Protein AF-A0A5C6MAD0-F1 (afdb_monomer_lite)

Structure (mmCIF, N/CA/C/O backbone):
data_AF-A0A5C6MAD0-F1
#
_entry.id   AF-A0A5C6MAD0-F1
#
loop_
_atom_site.group_PDB
_atom_site.id
_atom_site.type_symbol
_atom_site.label_atom_id
_atom_site.label_alt_id
_atom_site.label_comp_id
_atom_site.label_asym_id
_atom_site.label_entity_id
_atom_site.label_seq_id
_atom_site.pdbx_PDB_ins_code
_atom_site.Cartn_x
_atom_site.Cartn_y
_atom_site.Cartn_z
_atom_site.occupancy
_atom_site.B_iso_or_equiv
_atom_site.auth_seq_id
_atom_site.auth_comp_id
_atom_site.auth_asym_id
_atom_site.auth_atom_id
_atom_site.pdbx_PDB_model_num
ATOM 1 N N . MET A 1 1 ? 22.194 6.237 -10.386 1.00 61.59 1 MET A N 1
ATOM 2 C CA . MET A 1 1 ? 21.270 5.124 -10.064 1.00 61.59 1 MET A CA 1
ATOM 3 C C . MET A 1 1 ? 20.288 4.950 -11.207 1.00 61.59 1 MET A C 1
ATOM 5 O O . MET A 1 1 ? 19.946 5.951 -11.823 1.00 61.59 1 MET A O 1
ATOM 9 N N . SER A 1 2 ? 19.850 3.724 -11.509 1.00 85.75 2 SER A N 1
ATOM 10 C CA . SER A 1 2 ? 18.743 3.514 -12.455 1.00 85.75 2 SER A CA 1
ATOM 11 C C . SER A 1 2 ? 17.411 3.951 -11.831 1.00 85.75 2 SER A C 1
ATOM 13 O O . SER A 1 2 ? 17.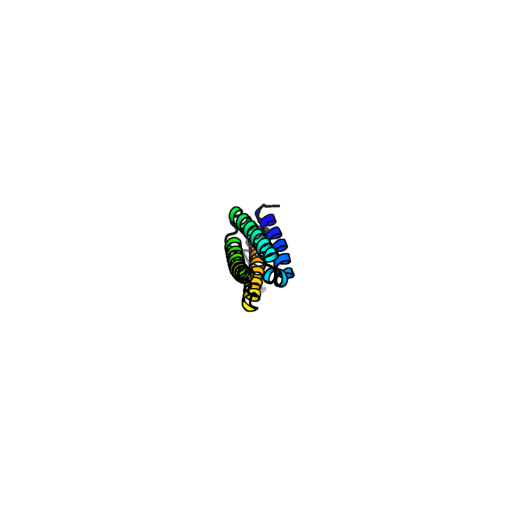259 3.897 -10.609 1.00 85.75 2 SER A O 1
ATOM 15 N N . ALA A 1 3 ? 16.450 4.376 -12.657 1.00 86.69 3 ALA A N 1
ATOM 16 C CA . ALA A 1 3 ? 15.120 4.796 -12.202 1.00 86.69 3 ALA A CA 1
ATOM 17 C C . ALA A 1 3 ? 14.395 3.683 -11.416 1.00 86.69 3 ALA A C 1
ATOM 19 O O . ALA A 1 3 ? 13.835 3.949 -10.353 1.00 86.69 3 ALA A O 1
ATOM 20 N N . ASP A 1 4 ? 14.525 2.428 -11.860 1.00 87.69 4 ASP A N 1
ATOM 21 C CA . ASP A 1 4 ? 14.047 1.238 -11.147 1.00 87.69 4 ASP A CA 1
ATOM 22 C C . ASP A 1 4 ? 14.582 1.148 -9.710 1.00 87.69 4 ASP A C 1
ATOM 24 O O . ASP A 1 4 ? 13.827 0.847 -8.787 1.00 87.69 4 ASP A O 1
ATOM 28 N N . LEU A 1 5 ? 15.883 1.395 -9.508 1.00 88.56 5 LEU A N 1
ATOM 29 C CA . LEU A 1 5 ? 16.510 1.285 -8.190 1.00 88.56 5 LEU A CA 1
ATOM 30 C C . LEU A 1 5 ? 15.973 2.358 -7.241 1.00 88.56 5 LEU A C 1
ATOM 32 O O . LEU A 1 5 ? 15.621 2.048 -6.108 1.00 88.56 5 LEU A O 1
ATOM 36 N N . VAL A 1 6 ? 15.832 3.592 -7.734 1.00 90.62 6 VAL A N 1
ATOM 37 C CA . VAL A 1 6 ? 15.239 4.697 -6.965 1.00 90.62 6 VAL A CA 1
ATOM 38 C C . VAL A 1 6 ? 13.790 4.376 -6.589 1.00 90.62 6 VAL A C 1
ATOM 40 O O . VAL A 1 6 ? 13.392 4.572 -5.444 1.00 90.62 6 VAL A O 1
ATOM 43 N N . ALA A 1 7 ? 12.999 3.833 -7.520 1.00 91.62 7 ALA A N 1
ATOM 44 C CA . ALA A 1 7 ? 11.617 3.442 -7.246 1.00 91.62 7 ALA A CA 1
ATOM 45 C C . ALA A 1 7 ? 11.524 2.353 -6.159 1.00 91.62 7 ALA A C 1
ATOM 47 O O . ALA A 1 7 ? 10.660 2.425 -5.282 1.00 91.62 7 ALA A O 1
ATOM 48 N N . LEU A 1 8 ? 12.425 1.367 -6.183 1.00 93.31 8 LEU A N 1
ATOM 49 C CA . LEU A 1 8 ? 12.477 0.287 -5.193 1.00 93.31 8 LEU A CA 1
ATOM 50 C C . LEU A 1 8 ? 12.928 0.780 -3.814 1.00 93.31 8 LEU A C 1
ATOM 52 O O . LEU A 1 8 ? 12.318 0.419 -2.810 1.00 93.31 8 LEU A O 1
ATOM 56 N N . GLU A 1 9 ? 13.951 1.629 -3.746 1.00 93.19 9 GLU A N 1
ATOM 57 C CA . GLU A 1 9 ? 14.415 2.211 -2.482 1.00 93.19 9 GLU A CA 1
ATOM 58 C C . GLU A 1 9 ? 13.352 3.114 -1.850 1.00 93.19 9 GLU A C 1
ATOM 60 O O . GLU A 1 9 ? 13.046 2.965 -0.665 1.00 93.19 9 GLU A O 1
ATOM 65 N N . ASN A 1 10 ? 12.706 3.969 -2.650 1.00 94.25 10 ASN A N 1
ATOM 66 C CA . ASN A 1 10 ? 11.591 4.798 -2.189 1.00 94.25 10 ASN A CA 1
ATOM 67 C C . ASN A 1 10 ? 10.427 3.944 -1.683 1.00 94.25 10 ASN A C 1
ATOM 69 O O . ASN A 1 10 ? 9.858 4.242 -0.634 1.00 94.25 10 ASN A O 1
ATOM 73 N N . THR A 1 11 ? 10.105 2.857 -2.392 1.00 95.88 11 THR A N 1
ATOM 74 C CA . THR A 1 11 ? 9.086 1.896 -1.952 1.00 95.88 11 THR A CA 1
ATOM 75 C C . THR A 1 11 ? 9.423 1.356 -0.570 1.00 95.88 11 THR A C 1
ATOM 77 O O . THR A 1 11 ? 8.570 1.388 0.314 1.00 95.88 11 THR A O 1
ATOM 80 N N . LYS A 1 12 ? 10.665 0.907 -0.352 1.00 96.56 12 LYS A N 1
ATOM 81 C CA . LYS A 1 12 ? 11.098 0.371 0.942 1.00 96.56 12 LYS A CA 1
ATOM 82 C C . LYS A 1 12 ? 11.026 1.411 2.053 1.00 96.56 12 LYS A C 1
ATOM 84 O O . LYS A 1 12 ? 10.487 1.118 3.115 1.00 96.56 12 LYS A O 1
ATOM 89 N N . ALA A 1 13 ? 11.523 2.621 1.805 1.00 96.31 13 ALA A N 1
ATOM 90 C CA . ALA A 1 13 ? 11.526 3.692 2.796 1.00 96.31 13 ALA A CA 1
ATOM 91 C C . ALA A 1 13 ? 10.103 4.117 3.194 1.00 96.31 13 ALA A C 1
ATOM 93 O O . ALA A 1 13 ? 9.795 4.266 4.374 1.00 96.31 13 ALA A O 1
ATOM 94 N N . ILE A 1 14 ? 9.214 4.301 2.217 1.00 96.75 14 ILE A N 1
ATOM 95 C CA . ILE A 1 14 ? 7.829 4.715 2.465 1.00 96.75 14 ILE A CA 1
ATOM 96 C C . ILE A 1 14 ? 7.032 3.581 3.118 1.00 96.75 14 ILE A C 1
ATOM 98 O O . ILE A 1 14 ? 6.395 3.808 4.143 1.00 96.75 14 ILE A O 1
ATOM 102 N N . CYS A 1 15 ? 7.106 2.358 2.588 1.00 96.25 15 CYS A N 1
ATOM 103 C CA . CYS A 1 15 ? 6.376 1.220 3.152 1.00 96.25 15 CYS A CA 1
ATOM 104 C C . CYS A 1 15 ? 6.891 0.831 4.543 1.00 96.25 15 CYS A C 1
ATOM 106 O O . CYS A 1 15 ? 6.092 0.426 5.379 1.00 96.25 15 CYS A O 1
ATOM 108 N N . GLY A 1 16 ? 8.186 1.011 4.827 1.00 95.88 16 GLY A N 1
ATOM 109 C CA . GLY A 1 16 ? 8.744 0.851 6.172 1.00 95.88 16 GLY A CA 1
ATOM 110 C C . GLY A 1 16 ? 8.114 1.819 7.175 1.00 95.88 16 GLY A C 1
ATOM 111 O O . GLY A 1 16 ? 7.601 1.385 8.200 1.00 95.88 16 GLY A O 1
ATOM 112 N N . ARG A 1 17 ? 8.029 3.113 6.832 1.00 96.25 17 ARG A N 1
ATOM 113 C CA . ARG A 1 17 ? 7.356 4.117 7.679 1.00 96.25 17 ARG A CA 1
ATOM 114 C C . ARG A 1 17 ? 5.863 3.840 7.852 1.00 96.25 17 ARG A C 1
ATOM 116 O O . ARG A 1 17 ? 5.331 4.013 8.945 1.00 96.25 17 ARG A O 1
ATOM 123 N N . ILE A 1 18 ? 5.179 3.409 6.789 1.00 95.50 18 ILE A N 1
ATOM 124 C CA . ILE A 1 18 ? 3.765 3.009 6.865 1.00 95.50 18 ILE A CA 1
ATOM 125 C C . ILE A 1 18 ? 3.604 1.820 7.814 1.00 95.50 18 ILE A C 1
ATOM 127 O O . ILE A 1 18 ? 2.673 1.810 8.612 1.00 95.50 18 ILE A O 1
ATOM 131 N N . LEU A 1 19 ? 4.507 0.841 7.751 1.00 94.75 19 LEU A N 1
ATOM 132 C CA . LEU A 1 19 ? 4.474 -0.329 8.619 1.00 94.75 19 LEU A CA 1
ATOM 133 C C . LEU A 1 19 ? 4.726 0.039 10.085 1.00 94.75 19 LEU A C 1
ATOM 135 O O . LEU A 1 19 ? 4.020 -0.448 10.957 1.00 94.75 19 LEU A O 1
ATOM 139 N N . GLU A 1 20 ? 5.673 0.928 10.372 1.00 93.75 20 GLU A N 1
ATOM 140 C CA . GLU A 1 20 ? 5.921 1.425 11.734 1.00 93.75 20 GLU A CA 1
ATOM 141 C C . GLU A 1 20 ? 4.722 2.214 12.285 1.00 93.75 20 GLU A C 1
ATOM 143 O O . GLU A 1 20 ? 4.365 2.072 13.450 1.00 93.75 20 GLU A O 1
ATOM 148 N N . GLY A 1 21 ? 4.064 3.012 11.439 1.00 91.12 21 GLY A N 1
ATOM 149 C CA . GLY A 1 21 ? 2.927 3.858 11.814 1.00 91.12 21 GLY A CA 1
ATOM 150 C C . GLY A 1 21 ? 1.541 3.239 11.607 1.00 91.12 21 GLY A C 1
ATOM 151 O O . GLY A 1 21 ? 0.547 3.957 11.735 1.00 91.12 21 GLY A O 1
ATOM 152 N N . HIS A 1 22 ? 1.442 1.955 11.249 1.00 90.06 22 HIS A N 1
ATOM 153 C CA . HIS A 1 22 ? 0.201 1.369 10.727 1.00 90.06 22 HIS A CA 1
ATOM 154 C C . HIS A 1 22 ? -0.982 1.482 11.699 1.00 90.06 22 HIS A C 1
ATOM 156 O O . HIS A 1 22 ? -2.088 1.785 11.262 1.00 90.06 22 HIS A O 1
ATOM 162 N N . GLU A 1 23 ? -0.770 1.330 13.008 1.00 88.31 23 GLU A N 1
ATOM 163 C CA . GLU A 1 23 ? -1.834 1.472 14.013 1.00 88.31 23 GLU A CA 1
ATOM 164 C C . GLU A 1 23 ? -2.437 2.886 14.012 1.00 88.31 23 GLU A C 1
ATOM 166 O O . GLU A 1 23 ? -3.656 3.056 14.011 1.00 88.31 23 GLU A O 1
ATOM 171 N N . VAL A 1 24 ? -1.586 3.916 13.928 1.00 89.31 24 VAL A N 1
ATOM 172 C CA . VAL A 1 24 ? -2.017 5.322 13.876 1.00 89.31 24 VAL A CA 1
ATOM 173 C C . VAL A 1 24 ? -2.723 5.624 12.557 1.00 89.31 24 VAL A C 1
ATOM 175 O O . VAL A 1 24 ? -3.753 6.302 12.549 1.00 89.31 24 VAL A O 1
ATOM 178 N N . ILE A 1 25 ? -2.197 5.097 11.449 1.00 88.56 25 ILE A N 1
ATOM 179 C CA . ILE A 1 25 ? -2.800 5.208 10.116 1.00 88.56 25 ILE A CA 1
ATOM 180 C C . ILE A 1 25 ? -4.212 4.620 10.129 1.00 88.56 25 ILE A C 1
ATOM 182 O O . ILE A 1 25 ? -5.136 5.235 9.607 1.00 88.56 25 ILE A O 1
ATOM 186 N N . CYS A 1 26 ? -4.406 3.478 10.787 1.00 84.62 26 CYS A N 1
ATOM 187 C CA . CYS A 1 26 ? -5.700 2.807 10.837 1.00 84.62 26 CYS A CA 1
ATOM 188 C C . CYS A 1 26 ? -6.681 3.404 11.856 1.00 84.62 26 CYS A C 1
ATOM 190 O O . CYS A 1 26 ? -7.850 3.022 11.864 1.00 84.62 26 CYS A O 1
ATOM 192 N N . ALA A 1 27 ? -6.229 4.342 12.689 1.00 87.44 27 ALA A N 1
ATOM 193 C CA . ALA A 1 27 ? -7.051 5.032 13.679 1.00 87.44 27 ALA A CA 1
ATOM 194 C C . ALA A 1 27 ? -7.447 6.457 13.257 1.00 87.44 27 ALA A C 1
ATOM 196 O O . ALA A 1 27 ? -8.414 7.006 13.786 1.00 87.44 27 ALA A O 1
ATOM 197 N N . LYS A 1 28 ? -6.7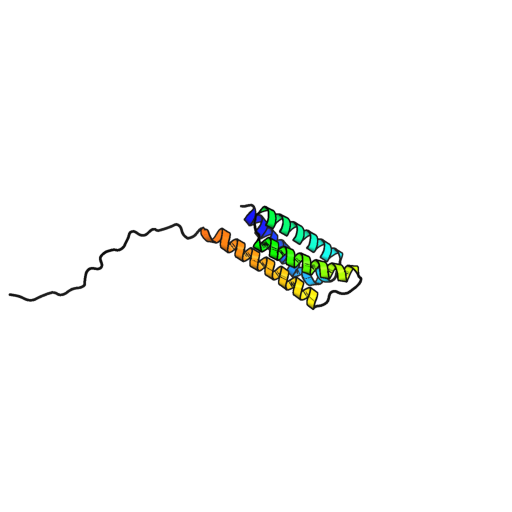08 7.084 12.331 1.00 90.31 28 LYS A N 1
ATOM 198 C CA . LYS A 1 28 ? -6.906 8.488 11.939 1.00 90.31 28 LYS A CA 1
ATOM 199 C C . LYS A 1 28 ? -7.131 8.616 10.438 1.00 90.31 28 LYS A C 1
ATOM 201 O O . LYS A 1 28 ? -6.250 8.295 9.645 1.00 90.31 28 LYS A O 1
ATOM 206 N N . SER A 1 29 ? -8.278 9.172 10.049 1.00 88.19 29 SER A N 1
ATOM 207 C CA . SER A 1 29 ? -8.665 9.352 8.641 1.00 88.19 29 SER A CA 1
ATOM 208 C C . SER A 1 29 ? -7.641 10.160 7.835 1.00 88.19 29 SER A C 1
ATOM 210 O O . SER A 1 29 ? -7.335 9.809 6.699 1.00 88.19 29 SER A O 1
ATOM 212 N N . GLU A 1 30 ? -7.055 11.202 8.428 1.00 90.31 30 GLU A N 1
ATOM 213 C CA . GLU A 1 30 ? -6.018 12.022 7.789 1.00 90.31 30 GLU A CA 1
ATOM 214 C C . GLU A 1 30 ? -4.735 11.229 7.509 1.00 90.31 30 GLU A C 1
ATOM 216 O O . GLU A 1 30 ? -4.159 11.339 6.423 1.00 90.31 30 GLU A O 1
ATOM 221 N N . ALA A 1 31 ? -4.311 10.395 8.464 1.00 91.94 31 ALA A N 1
ATOM 222 C CA . ALA A 1 31 ? -3.136 9.541 8.318 1.00 91.94 31 ALA A CA 1
ATOM 223 C C . ALA A 1 31 ? -3.385 8.430 7.284 1.00 91.94 31 ALA A C 1
ATOM 225 O O . ALA A 1 31 ? -2.523 8.176 6.442 1.00 91.94 31 ALA A O 1
ATOM 226 N N . ALA A 1 32 ? -4.584 7.839 7.280 1.00 91.62 32 ALA A N 1
ATOM 227 C CA . ALA A 1 32 ? -5.021 6.889 6.260 1.00 91.62 32 ALA A CA 1
ATOM 228 C C . ALA A 1 32 ? -5.011 7.511 4.854 1.00 91.62 32 ALA A C 1
ATOM 230 O O . ALA A 1 32 ? -4.456 6.940 3.917 1.00 91.62 32 ALA A O 1
ATOM 231 N N . ALA A 1 33 ? -5.543 8.727 4.708 1.00 91.00 33 ALA A N 1
ATOM 232 C CA . ALA A 1 33 ? -5.550 9.442 3.436 1.00 91.00 33 ALA A CA 1
ATOM 233 C C . ALA A 1 33 ? -4.133 9.798 2.951 1.00 91.00 33 ALA A C 1
ATOM 235 O O . ALA A 1 33 ? -3.861 9.745 1.751 1.00 91.00 33 ALA A O 1
ATOM 236 N N . ALA A 1 34 ? -3.225 10.156 3.864 1.00 93.88 34 ALA A N 1
ATOM 237 C CA . ALA A 1 34 ? -1.823 10.396 3.533 1.00 93.88 34 ALA A CA 1
ATOM 238 C C . ALA A 1 34 ? -1.131 9.116 3.044 1.00 93.88 34 ALA A C 1
ATOM 240 O O . ALA A 1 34 ? -0.558 9.118 1.955 1.00 93.88 34 ALA A O 1
ATOM 241 N N . ALA A 1 35 ? -1.274 8.011 3.779 1.00 95.50 35 ALA A N 1
ATOM 242 C CA . ALA A 1 35 ? -0.718 6.719 3.385 1.00 95.50 35 ALA A CA 1
ATOM 243 C C . ALA A 1 35 ? -1.279 6.231 2.036 1.00 95.50 35 ALA A C 1
ATOM 245 O O . ALA A 1 35 ? -0.541 5.679 1.223 1.00 95.50 35 ALA A O 1
ATOM 246 N N . PHE A 1 36 ? -2.558 6.491 1.748 1.00 95.06 36 PHE A N 1
ATOM 247 C CA . PHE A 1 36 ? -3.161 6.144 0.462 1.00 95.06 36 PHE A CA 1
ATOM 248 C C . PHE A 1 36 ? -2.502 6.893 -0.700 1.00 95.06 36 PHE A C 1
ATOM 250 O O . PHE A 1 36 ? -2.170 6.285 -1.716 1.00 95.06 36 PHE A O 1
ATOM 257 N N . ARG A 1 37 ? -2.256 8.203 -0.554 1.00 95.69 37 ARG A N 1
ATOM 258 C CA . ARG A 1 37 ? -1.554 8.998 -1.578 1.00 95.69 37 ARG A CA 1
ATOM 259 C C . ARG A 1 37 ? -0.118 8.527 -1.791 1.00 95.69 37 ARG A C 1
ATOM 261 O O . ARG A 1 37 ? 0.338 8.477 -2.935 1.00 95.69 37 ARG A O 1
ATOM 268 N N . ASP A 1 38 ? 0.568 8.157 -0.715 1.00 97.00 38 ASP A N 1
ATOM 269 C CA . ASP A 1 38 ? 1.922 7.608 -0.780 1.00 97.00 38 ASP A CA 1
ATOM 270 C C . ASP A 1 38 ? 1.942 6.292 -1.574 1.00 97.00 38 ASP A C 1
ATOM 272 O O . ASP A 1 38 ? 2.699 6.160 -2.539 1.00 97.00 38 ASP A O 1
ATOM 276 N N . LEU A 1 39 ? 1.052 5.347 -1.245 1.00 96.88 39 LEU A N 1
ATOM 277 C CA . LEU A 1 39 ? 0.913 4.079 -1.975 1.00 96.88 39 LEU A CA 1
ATOM 278 C C . LEU A 1 39 ? 0.539 4.299 -3.446 1.00 96.88 39 LEU A C 1
ATOM 280 O O . LEU A 1 39 ? 1.105 3.651 -4.330 1.00 96.88 39 LEU A O 1
ATOM 284 N N . HIS A 1 40 ? -0.352 5.252 -3.719 1.00 96.19 40 HIS A N 1
ATOM 285 C CA . HIS A 1 40 ? -0.755 5.604 -5.076 1.00 96.19 40 HIS A CA 1
ATOM 286 C C . HIS A 1 40 ? 0.406 6.136 -5.915 1.00 96.19 40 HIS A C 1
ATOM 288 O O . HIS A 1 40 ? 0.609 5.722 -7.061 1.00 96.19 40 HIS A O 1
ATOM 294 N N . THR A 1 41 ? 1.217 7.007 -5.318 1.00 97.06 41 THR A N 1
ATOM 295 C CA . THR A 1 41 ? 2.417 7.565 -5.947 1.00 97.06 41 THR A CA 1
ATOM 296 C C . THR A 1 41 ? 3.438 6.468 -6.242 1.00 97.06 41 THR A C 1
ATOM 298 O O . THR A 1 41 ? 3.956 6.383 -7.358 1.00 97.06 41 THR A O 1
ATOM 301 N N . LEU A 1 42 ? 3.683 5.574 -5.278 1.00 97.19 42 LEU A N 1
ATOM 302 C CA . LEU A 1 42 ? 4.562 4.421 -5.469 1.00 97.19 42 LEU A CA 1
ATOM 303 C C . LEU A 1 42 ? 4.070 3.503 -6.588 1.00 97.19 42 LEU A C 1
ATOM 305 O O . LEU A 1 42 ? 4.875 3.030 -7.389 1.00 97.19 42 LEU A O 1
ATOM 309 N N . LYS A 1 43 ? 2.758 3.266 -6.680 1.00 96.75 43 LYS A N 1
ATOM 310 C CA . LYS A 1 43 ? 2.170 2.415 -7.719 1.00 96.75 43 LYS A CA 1
ATOM 311 C C . LYS A 1 43 ? 2.382 3.018 -9.104 1.00 96.75 43 LYS A C 1
ATOM 313 O O . LYS A 1 43 ? 2.777 2.301 -10.022 1.00 96.75 43 LYS A O 1
ATOM 318 N N . GLY A 1 44 ? 2.181 4.330 -9.243 1.00 96.44 44 GLY A N 1
ATOM 319 C CA . GLY A 1 44 ? 2.485 5.063 -10.472 1.00 96.44 44 GLY A CA 1
ATOM 320 C C . GLY A 1 44 ? 3.957 4.932 -10.865 1.00 96.44 44 GLY A C 1
ATOM 321 O O . GLY A 1 44 ? 4.263 4.543 -11.992 1.00 96.44 44 GLY A O 1
ATOM 322 N N . ALA A 1 45 ? 4.872 5.149 -9.915 1.00 95.19 45 ALA A N 1
ATOM 323 C CA . ALA A 1 45 ? 6.305 4.970 -10.141 1.00 95.19 45 ALA A CA 1
ATOM 324 C C . ALA A 1 45 ? 6.653 3.527 -10.550 1.00 95.19 45 ALA A C 1
ATOM 326 O O . ALA A 1 45 ? 7.383 3.319 -11.519 1.00 95.19 45 ALA A O 1
ATOM 327 N N . ALA A 1 46 ? 6.102 2.520 -9.872 1.00 95.31 46 ALA A N 1
ATOM 328 C CA . ALA A 1 46 ? 6.299 1.114 -10.214 1.00 95.31 46 ALA A CA 1
ATOM 329 C C . ALA A 1 46 ? 5.767 0.782 -11.619 1.00 95.31 46 ALA A C 1
ATOM 331 O O . ALA A 1 46 ? 6.412 0.036 -12.356 1.00 95.31 46 ALA A O 1
ATOM 332 N N . SER A 1 47 ? 4.632 1.367 -12.013 1.00 96.25 47 SER A N 1
ATOM 333 C CA . SER A 1 47 ? 4.039 1.185 -13.341 1.00 96.25 47 SER A CA 1
ATOM 334 C C . SER A 1 47 ? 4.919 1.772 -14.441 1.00 96.25 47 SER A C 1
ATOM 336 O O . SER A 1 47 ? 5.187 1.094 -15.428 1.00 96.25 47 SER A O 1
ATOM 338 N N . ILE A 1 48 ? 5.421 2.998 -14.255 1.00 95.69 48 ILE A N 1
ATOM 339 C CA . ILE A 1 48 ? 6.322 3.666 -15.211 1.00 95.69 48 ILE A CA 1
ATOM 340 C C . ILE A 1 48 ? 7.609 2.851 -15.417 1.00 95.69 48 ILE A C 1
ATOM 342 O O . ILE A 1 48 ? 8.109 2.744 -16.534 1.00 95.69 48 ILE A O 1
ATOM 346 N N . ASN A 1 49 ? 8.118 2.223 -14.354 1.00 92.00 49 ASN A N 1
ATOM 347 C CA . ASN A 1 49 ? 9.339 1.413 -14.386 1.00 92.00 49 ASN A CA 1
ATOM 348 C C . ASN A 1 49 ? 9.086 -0.074 -14.728 1.00 92.00 49 ASN A C 1
ATOM 350 O O . ASN A 1 49 ? 9.969 -0.916 -14.558 1.00 92.00 49 ASN A O 1
ATOM 354 N N . ASN A 1 50 ? 7.888 -0.432 -15.209 1.00 93.19 50 ASN A N 1
ATOM 355 C CA . ASN A 1 50 ? 7.514 -1.803 -15.590 1.00 93.19 50 ASN A CA 1
ATOM 356 C C . ASN A 1 50 ? 7.720 -2.847 -14.470 1.00 93.19 50 ASN A C 1
ATOM 358 O O . ASN A 1 50 ? 8.044 -4.012 -14.715 1.00 93.19 50 ASN A O 1
ATOM 362 N N . LEU A 1 51 ? 7.520 -2.448 -13.213 1.00 93.81 51 LEU A N 1
ATOM 363 C CA . LEU A 1 51 ? 7.659 -3.305 -12.035 1.00 93.81 51 LEU A CA 1
ATOM 364 C C . LEU A 1 51 ? 6.320 -3.985 -11.706 1.00 93.81 51 LEU A C 1
ATOM 366 O O . LEU A 1 51 ? 5.770 -3.808 -10.623 1.00 93.81 51 LEU A O 1
ATOM 370 N N . GLY A 1 52 ? 5.775 -4.773 -12.638 1.00 94.94 52 GLY A N 1
ATOM 371 C CA . GLY A 1 52 ? 4.394 -5.283 -12.562 1.00 94.94 52 GLY A CA 1
ATOM 372 C C . GLY A 1 52 ? 4.041 -6.038 -11.269 1.00 94.94 52 GLY A C 1
ATOM 373 O O . GLY A 1 52 ? 2.965 -5.846 -10.707 1.00 94.94 52 GLY A O 1
ATOM 374 N N . ARG A 1 53 ? 4.968 -6.839 -10.725 1.00 95.31 53 ARG A N 1
ATOM 375 C CA . ARG A 1 53 ? 4.766 -7.519 -9.428 1.00 95.31 53 ARG A CA 1
ATOM 376 C C . ARG A 1 53 ? 4.587 -6.531 -8.277 1.00 95.31 53 ARG A C 1
ATOM 378 O O . ARG A 1 53 ? 3.762 -6.766 -7.398 1.00 95.31 53 ARG A O 1
ATOM 385 N N . LEU A 1 54 ? 5.341 -5.435 -8.304 1.00 96.44 54 LEU A N 1
ATOM 386 C CA . LEU A 1 54 ? 5.261 -4.383 -7.303 1.00 96.44 54 LEU A CA 1
ATOM 387 C C . LEU A 1 54 ? 3.972 -3.566 -7.458 1.00 96.44 54 LEU A C 1
ATOM 389 O O . LEU A 1 54 ? 3.314 -3.297 -6.459 1.00 96.44 54 LEU A O 1
ATOM 393 N N . VAL A 1 55 ? 3.561 -3.258 -8.694 1.00 97.56 55 VAL A N 1
ATOM 394 C CA . VAL A 1 55 ? 2.268 -2.607 -8.984 1.00 97.56 55 VAL A CA 1
ATOM 395 C C . VAL A 1 55 ? 1.112 -3.402 -8.378 1.00 97.56 55 VAL A C 1
ATOM 397 O O . VAL A 1 55 ? 0.284 -2.839 -7.667 1.00 97.56 55 VAL A O 1
ATOM 400 N N . ASN A 1 56 ? 1.087 -4.719 -8.598 1.00 97.50 56 ASN A N 1
ATOM 401 C CA . ASN A 1 56 ? 0.033 -5.583 -8.068 1.00 97.50 56 ASN A CA 1
ATOM 402 C C . ASN A 1 56 ? 0.034 -5.638 -6.535 1.00 97.50 56 ASN A C 1
ATOM 404 O O . ASN A 1 56 ? -1.033 -5.685 -5.931 1.00 97.50 56 ASN A O 1
ATOM 408 N N . ALA A 1 57 ? 1.211 -5.643 -5.901 1.00 97.44 57 ALA A N 1
ATOM 409 C CA . ALA A 1 57 ? 1.313 -5.616 -4.444 1.00 97.44 57 ALA A CA 1
ATOM 410 C C . ALA A 1 57 ? 0.785 -4.291 -3.869 1.00 97.44 57 ALA A C 1
ATOM 412 O O . ALA A 1 57 ? -0.087 -4.306 -3.006 1.00 97.44 57 ALA A O 1
ATOM 413 N N . LEU A 1 58 ? 1.226 -3.158 -4.423 1.00 97.81 58 LEU A N 1
ATOM 414 C CA . LEU A 1 58 ? 0.775 -1.827 -4.008 1.00 97.81 58 LEU A CA 1
ATOM 415 C C . LEU A 1 58 ? -0.731 -1.640 -4.211 1.00 97.81 58 LEU A C 1
ATOM 417 O O . LEU A 1 58 ? -1.396 -1.063 -3.357 1.00 97.81 58 LEU A O 1
ATOM 421 N N . HIS A 1 59 ? -1.287 -2.175 -5.299 1.00 97.56 59 HIS A N 1
ATOM 422 C CA . HIS A 1 59 ? -2.723 -2.116 -5.554 1.00 97.56 59 HIS A CA 1
ATOM 423 C C . HIS A 1 59 ? -3.551 -2.864 -4.496 1.00 97.56 59 HIS A C 1
ATOM 425 O O . HIS A 1 59 ? -4.594 -2.370 -4.069 1.00 97.56 59 HIS A O 1
ATOM 431 N N . ARG A 1 60 ? -3.087 -4.029 -4.022 1.00 97.31 60 ARG A N 1
ATOM 432 C CA . ARG A 1 60 ? -3.759 -4.736 -2.918 1.00 97.31 60 ARG A CA 1
ATOM 433 C C . ARG A 1 60 ? -3.659 -3.965 -1.606 1.00 97.31 60 ARG A C 1
ATOM 435 O O . ARG A 1 60 ? -4.653 -3.870 -0.890 1.00 97.31 60 ARG A O 1
ATOM 442 N N . SER A 1 61 ? -2.499 -3.370 -1.317 1.00 96.56 61 SER A N 1
ATOM 443 C CA . SER A 1 61 ? -2.324 -2.521 -0.132 1.00 96.56 61 SER A CA 1
ATOM 444 C C . SER A 1 61 ? -3.236 -1.289 -0.158 1.00 96.56 61 SER A C 1
ATOM 446 O O . SER A 1 61 ? -3.843 -0.974 0.862 1.00 96.56 61 SER A O 1
ATOM 448 N N . GLU A 1 62 ? -3.389 -0.626 -1.314 1.00 96.31 62 GLU A N 1
ATOM 449 C CA . GLU A 1 62 ? -4.371 0.456 -1.505 1.00 96.31 62 GLU A CA 1
ATOM 450 C C . GLU A 1 62 ? -5.795 -0.026 -1.198 1.00 96.31 62 GLU A C 1
ATOM 452 O O . GLU A 1 62 ? -6.531 0.667 -0.503 1.00 96.31 62 GLU A O 1
ATOM 457 N N . GLY A 1 63 ? -6.181 -1.210 -1.687 1.00 95.25 63 GLY A N 1
ATOM 458 C CA . GLY A 1 63 ? -7.509 -1.778 -1.444 1.00 95.25 63 GLY A CA 1
ATOM 459 C C . GLY A 1 63 ? -7.773 -2.073 0.035 1.00 95.25 63 GLY A C 1
ATOM 460 O O . GLY A 1 63 ? -8.839 -1.739 0.551 1.00 95.25 63 GLY A O 1
ATOM 461 N N . ALA A 1 64 ? -6.792 -2.642 0.741 1.00 95.00 64 ALA A N 1
ATOM 462 C CA . ALA A 1 64 ? -6.888 -2.869 2.183 1.00 95.00 64 ALA A CA 1
ATOM 463 C C . ALA A 1 64 ? -7.027 -1.546 2.959 1.00 95.00 64 ALA A C 1
ATOM 465 O O . ALA A 1 64 ? -7.855 -1.439 3.865 1.00 95.00 64 ALA A O 1
ATOM 466 N N . LEU A 1 65 ? -6.271 -0.516 2.567 1.00 95.00 65 LEU A N 1
ATOM 467 C CA . LEU A 1 65 ? -6.344 0.804 3.187 1.00 95.00 65 LEU A CA 1
ATOM 468 C C . LEU A 1 65 ? -7.654 1.541 2.870 1.00 95.00 65 LEU A C 1
ATOM 470 O O . LEU A 1 65 ? -8.202 2.209 3.740 1.00 95.00 65 LEU A O 1
ATOM 474 N N . ASP A 1 66 ? -8.195 1.396 1.661 1.00 93.38 66 ASP A N 1
ATOM 475 C CA . ASP A 1 66 ? -9.477 1.991 1.265 1.00 93.38 66 ASP A CA 1
ATOM 476 C C . ASP A 1 66 ? -10.638 1.467 2.128 1.00 93.38 66 ASP A C 1
ATOM 478 O O . ASP A 1 66 ? -11.499 2.237 2.561 1.00 93.38 66 ASP A O 1
ATOM 482 N N . LEU A 1 67 ? -10.628 0.174 2.472 1.00 91.75 67 LEU A N 1
ATOM 483 C CA . LEU A 1 67 ? -11.596 -0.391 3.415 1.00 91.75 67 LEU A CA 1
ATOM 484 C C . LEU A 1 67 ? -11.506 0.278 4.792 1.00 91.75 67 LEU A C 1
ATOM 486 O O . LEU A 1 67 ? -12.536 0.602 5.384 1.00 91.75 67 LEU A O 1
ATOM 490 N N . ILE A 1 68 ? -10.292 0.529 5.281 1.00 92.06 68 ILE A N 1
ATOM 491 C CA . ILE A 1 68 ? -10.047 1.211 6.557 1.00 92.06 68 ILE A CA 1
ATOM 492 C C . ILE A 1 68 ? -10.535 2.660 6.492 1.00 92.06 68 ILE A C 1
ATOM 494 O O . ILE A 1 68 ? -11.298 3.086 7.359 1.00 92.06 68 ILE A O 1
ATOM 498 N N . CYS A 1 69 ? -10.190 3.391 5.429 1.00 91.00 69 CYS A N 1
ATOM 499 C CA . CYS A 1 69 ? -10.675 4.748 5.183 1.00 91.00 69 CYS A CA 1
ATOM 500 C C . CYS A 1 69 ? -12.207 4.816 5.206 1.00 91.00 69 CYS A C 1
ATOM 502 O O . CYS A 1 69 ? -12.772 5.682 5.870 1.00 91.00 69 CYS A O 1
ATOM 504 N N . LYS A 1 70 ? -12.891 3.882 4.534 1.00 90.94 70 LYS A N 1
ATOM 505 C CA . LYS A 1 70 ? -14.361 3.814 4.509 1.00 90.94 70 LYS A CA 1
ATOM 506 C C . LYS A 1 70 ? -14.965 3.604 5.896 1.00 90.94 70 LYS A C 1
ATOM 508 O O . LYS A 1 70 ? -15.990 4.211 6.196 1.00 90.94 70 LYS A O 1
ATOM 513 N N . GLN A 1 71 ? -14.344 2.785 6.750 1.00 90.69 71 GLN A N 1
ATOM 514 C CA . GLN A 1 71 ? -14.797 2.622 8.137 1.00 90.69 71 GLN A CA 1
ATOM 515 C C . GLN A 1 71 ? -14.620 3.920 8.930 1.00 90.69 71 GLN A C 1
ATOM 517 O O . GLN A 1 71 ? -15.579 4.396 9.535 1.00 90.69 71 GLN A O 1
ATOM 522 N N . LEU A 1 72 ? -13.434 4.530 8.862 1.00 90.25 72 LEU A N 1
ATOM 523 C CA . LEU A 1 72 ? -13.122 5.758 9.597 1.00 90.25 72 LEU A CA 1
ATOM 524 C C . LEU A 1 72 ? -14.021 6.928 9.177 1.00 90.25 72 LEU A C 1
ATOM 526 O O . LEU A 1 72 ? -14.535 7.648 10.029 1.00 90.25 72 LEU A O 1
ATOM 530 N N . LEU A 1 73 ? -14.269 7.092 7.874 1.00 89.06 73 LEU A N 1
ATOM 531 C CA . LEU A 1 73 ? -15.174 8.120 7.345 1.00 89.06 73 LEU A CA 1
ATOM 532 C C . LEU A 1 73 ? -16.632 7.887 7.754 1.00 89.06 73 LEU A C 1
ATOM 534 O O . LEU A 1 73 ? -17.381 8.844 7.922 1.00 89.06 73 LEU A O 1
ATOM 538 N N . ALA A 1 74 ? -17.030 6.630 7.957 1.00 91.00 74 ALA A N 1
ATOM 539 C CA . ALA A 1 74 ? -18.337 6.279 8.504 1.00 91.00 74 ALA A CA 1
ATOM 540 C C . ALA A 1 74 ? -18.418 6.441 10.037 1.00 91.00 74 ALA A C 1
ATOM 542 O O . ALA A 1 74 ? -19.410 6.023 10.634 1.00 91.00 74 ALA A O 1
ATOM 543 N N . GLY A 1 75 ? -17.383 6.992 10.685 1.00 89.00 75 GLY A N 1
ATOM 544 C CA . GLY A 1 75 ? -17.303 7.134 12.141 1.00 89.00 75 GLY A CA 1
ATOM 545 C C . GLY A 1 75 ? -17.120 5.806 12.882 1.00 89.00 75 GLY A C 1
ATOM 546 O O . GLY A 1 75 ? -17.384 5.728 14.080 1.00 89.00 75 GLY A O 1
ATOM 547 N N . LYS A 1 76 ? -16.705 4.746 12.178 1.00 89.12 76 LYS A N 1
ATOM 548 C CA . LYS A 1 76 ? -16.481 3.409 12.736 1.00 89.12 76 LYS A CA 1
ATOM 549 C C . LYS A 1 76 ? -15.003 3.188 13.024 1.00 89.12 76 LYS A C 1
ATOM 551 O O . LYS A 1 76 ? -14.127 3.723 12.349 1.00 89.12 76 LYS A O 1
ATOM 556 N N . VAL A 1 77 ? -14.734 2.331 14.001 1.00 85.00 77 VAL A N 1
ATOM 557 C CA . VAL A 1 77 ? -13.377 1.878 14.315 1.00 85.00 77 VAL A CA 1
ATOM 558 C C . VAL A 1 77 ? -12.994 0.751 13.355 1.00 85.00 77 VAL A C 1
ATOM 560 O O . VAL A 1 77 ? -13.772 -0.181 13.138 1.00 85.00 77 VAL A O 1
ATOM 563 N N . ALA A 1 78 ? -11.800 0.829 12.767 1.00 86.31 78 ALA A N 1
ATOM 564 C CA . ALA A 1 78 ? -11.252 -0.268 11.980 1.00 86.31 78 ALA A CA 1
ATOM 565 C C . ALA A 1 78 ? -11.006 -1.488 12.884 1.00 86.31 78 ALA A C 1
ATOM 567 O O . ALA A 1 78 ? -10.475 -1.366 13.985 1.00 86.31 78 ALA A O 1
ATOM 568 N N . THR A 1 79 ? -11.414 -2.675 12.438 1.00 90.25 79 THR A N 1
ATOM 569 C CA . THR A 1 79 ? -11.254 -3.903 13.220 1.00 90.25 79 THR A CA 1
ATOM 570 C C . THR A 1 79 ? -9.798 -4.359 13.219 1.00 90.25 79 THR A C 1
ATOM 572 O O . THR A 1 79 ? -9.056 -4.089 12.273 1.00 90.25 79 THR A O 1
ATOM 575 N N . GLN A 1 80 ? -9.413 -5.153 14.223 1.00 90.12 80 GLN A N 1
ATOM 576 C CA . GLN A 1 80 ? -8.084 -5.774 14.264 1.00 90.12 80 GLN A CA 1
ATOM 577 C C . GLN A 1 80 ? -7.778 -6.574 12.989 1.00 90.12 80 GLN A C 1
ATOM 579 O O . GLN A 1 80 ? -6.647 -6.582 12.515 1.00 90.12 80 GLN A O 1
ATOM 584 N N . SER A 1 81 ? -8.790 -7.210 12.390 1.00 90.88 81 SER A N 1
ATOM 585 C CA . SER A 1 81 ? -8.624 -7.931 11.127 1.00 90.88 81 SER A CA 1
ATOM 586 C C . SER A 1 81 ? -8.292 -7.010 9.951 1.00 90.88 81 SER A C 1
ATOM 588 O O . SER A 1 81 ? -7.484 -7.393 9.109 1.00 90.88 81 SER A O 1
ATOM 590 N N . HIS A 1 82 ? -8.853 -5.796 9.892 1.00 91.31 82 HIS A N 1
ATOM 591 C CA . HIS A 1 82 ? -8.472 -4.815 8.874 1.00 91.31 82 HIS A CA 1
ATOM 592 C C . HIS A 1 82 ? -7.030 -4.338 9.071 1.00 91.31 82 HIS A C 1
ATOM 594 O O . HIS A 1 82 ? -6.283 -4.260 8.096 1.00 91.31 82 HIS A O 1
ATOM 600 N N . LEU A 1 83 ? -6.632 -4.068 10.321 1.00 91.38 83 LEU A N 1
ATOM 601 C CA . LEU A 1 83 ? -5.263 -3.667 10.655 1.00 91.38 83 LEU A CA 1
ATOM 602 C C . LEU A 1 83 ? -4.254 -4.743 10.236 1.00 91.38 83 LEU A C 1
ATOM 604 O O . LEU A 1 83 ? -3.299 -4.439 9.524 1.00 91.38 83 LEU A O 1
ATOM 608 N N . GLU A 1 84 ? -4.490 -6.004 10.609 1.00 93.88 84 GLU A N 1
ATOM 609 C CA . GLU A 1 84 ? -3.604 -7.112 10.236 1.00 93.88 84 GLU A CA 1
ATOM 610 C C . GLU A 1 84 ? -3.570 -7.349 8.724 1.00 93.88 84 GLU A C 1
ATOM 612 O O . GLU A 1 84 ? -2.494 -7.556 8.166 1.00 93.88 84 GLU A O 1
ATOM 617 N N . ALA A 1 85 ? -4.713 -7.270 8.035 1.00 94.38 85 ALA A N 1
ATOM 618 C CA . ALA A 1 85 ? -4.751 -7.406 6.580 1.00 94.38 85 ALA A CA 1
ATOM 619 C C . ALA A 1 85 ? -3.906 -6.321 5.895 1.00 94.38 85 ALA A C 1
ATOM 621 O O . ALA A 1 85 ? -3.089 -6.625 5.026 1.00 94.38 85 ALA A O 1
ATOM 622 N N . PHE A 1 86 ? -4.040 -5.063 6.326 1.00 95.31 86 PHE A N 1
ATOM 623 C CA . PHE A 1 86 ? -3.227 -3.972 5.799 1.00 95.31 86 PHE A CA 1
ATOM 624 C C . PHE A 1 86 ? -1.736 -4.163 6.114 1.00 95.31 86 PHE A C 1
ATOM 626 O O . PHE A 1 86 ? -0.895 -4.040 5.220 1.00 95.31 86 PHE A O 1
ATOM 633 N N . ARG A 1 87 ? -1.398 -4.549 7.350 1.00 96.44 87 ARG A N 1
ATOM 634 C CA . ARG A 1 87 ? -0.020 -4.835 7.782 1.00 96.44 87 ARG A CA 1
ATOM 635 C C . ARG A 1 87 ? 0.635 -5.931 6.937 1.00 96.44 87 ARG A C 1
ATOM 637 O O . ARG A 1 87 ? 1.791 -5.791 6.524 1.00 96.44 87 ARG A O 1
ATOM 644 N N . LEU A 1 88 ? -0.096 -7.010 6.659 1.00 96.81 88 LEU A N 1
ATOM 645 C CA . LEU A 1 88 ? 0.370 -8.117 5.824 1.00 96.81 88 LEU A CA 1
ATOM 646 C C . LEU A 1 88 ? 0.600 -7.681 4.377 1.00 96.81 88 LEU A C 1
ATOM 648 O O . LEU A 1 88 ? 1.624 -8.039 3.796 1.00 96.81 88 LEU A O 1
ATOM 652 N N . GLU A 1 89 ? -0.291 -6.872 3.804 1.00 97.44 89 GLU A N 1
ATOM 653 C CA . GLU A 1 89 ? -0.108 -6.373 2.438 1.00 97.44 89 GLU A CA 1
ATOM 654 C C . GLU A 1 89 ? 1.108 -5.443 2.327 1.00 97.44 89 GLU A C 1
ATOM 656 O O . GLU A 1 89 ? 1.908 -5.601 1.405 1.00 97.44 89 GLU A O 1
ATOM 661 N N . ILE A 1 90 ? 1.335 -4.544 3.290 1.00 97.25 90 ILE A N 1
ATOM 662 C CA . ILE A 1 90 ? 2.541 -3.694 3.307 1.00 97.25 90 ILE A CA 1
ATOM 663 C C . ILE A 1 90 ? 3.816 -4.533 3.470 1.00 97.25 90 ILE A C 1
ATOM 665 O O . ILE A 1 90 ? 4.817 -4.300 2.790 1.00 97.25 90 ILE A O 1
ATOM 669 N N . THR A 1 91 ? 3.773 -5.565 4.314 1.00 97.56 91 THR A N 1
ATOM 670 C CA . THR A 1 91 ? 4.887 -6.513 4.464 1.00 97.56 91 THR A CA 1
ATOM 671 C C . THR A 1 91 ? 5.153 -7.264 3.152 1.00 97.56 91 THR A C 1
ATOM 673 O O . THR A 1 91 ? 6.306 -7.445 2.755 1.00 97.56 91 THR A O 1
ATOM 676 N N . SER A 1 92 ? 4.096 -7.649 2.430 1.00 97.50 92 SER A N 1
ATOM 677 C CA . SER A 1 92 ? 4.192 -8.268 1.104 1.00 97.50 92 SER A CA 1
ATOM 678 C C . SER A 1 92 ? 4.849 -7.333 0.085 1.00 97.50 92 SER A C 1
ATOM 680 O O . SER A 1 92 ? 5.719 -7.771 -0.668 1.00 97.50 92 SER A O 1
ATOM 682 N N . VAL A 1 93 ? 4.505 -6.039 0.090 1.00 97.62 93 VAL A N 1
ATOM 683 C CA . VAL A 1 93 ? 5.139 -5.030 -0.776 1.00 97.62 93 VAL A CA 1
ATOM 684 C C . VAL A 1 93 ? 6.648 -4.969 -0.540 1.00 97.62 93 VAL A C 1
ATOM 686 O O . VAL A 1 93 ? 7.413 -5.007 -1.505 1.00 97.62 93 VAL A O 1
ATOM 689 N N . LEU A 1 94 ? 7.087 -4.934 0.722 1.00 97.44 94 LEU A N 1
ATOM 690 C CA . LEU A 1 94 ? 8.511 -4.921 1.071 1.00 97.44 94 LEU A CA 1
ATOM 691 C C . LEU A 1 94 ? 9.234 -6.179 0.570 1.00 97.44 94 LEU A C 1
ATOM 693 O O . LEU A 1 94 ? 10.282 -6.075 -0.069 1.00 97.44 94 LEU A O 1
ATOM 697 N N . ALA A 1 95 ? 8.642 -7.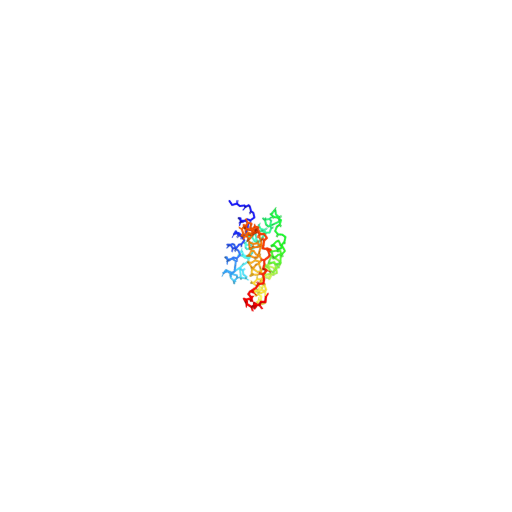357 0.780 1.00 96.94 95 ALA A N 1
ATOM 698 C CA . ALA A 1 95 ? 9.205 -8.621 0.307 1.00 96.94 95 ALA A CA 1
ATOM 699 C C . ALA A 1 95 ? 9.316 -8.672 -1.228 1.00 96.94 95 ALA A C 1
ATOM 701 O O . ALA A 1 95 ? 10.328 -9.122 -1.770 1.00 96.94 95 ALA A O 1
ATOM 702 N N . VAL A 1 96 ? 8.302 -8.173 -1.943 1.00 96.50 96 VAL A N 1
ATOM 703 C CA . VAL A 1 96 ? 8.324 -8.076 -3.409 1.00 96.50 96 VAL A CA 1
ATOM 704 C C . VAL A 1 96 ? 9.390 -7.089 -3.878 1.00 96.50 96 VAL A C 1
ATOM 706 O O . VAL A 1 96 ? 10.108 -7.397 -4.828 1.00 96.50 96 VAL A O 1
ATOM 709 N N . ALA A 1 97 ? 9.532 -5.933 -3.227 1.00 95.19 97 ALA A N 1
ATOM 710 C CA . ALA A 1 97 ? 10.565 -4.960 -3.568 1.00 95.19 97 ALA A CA 1
ATOM 711 C C . ALA A 1 97 ? 11.974 -5.560 -3.419 1.00 95.19 97 ALA A C 1
ATOM 713 O O . ALA A 1 97 ? 12.800 -5.416 -4.322 1.00 95.19 97 ALA A O 1
ATOM 714 N N . ASP A 1 98 ? 12.229 -6.301 -2.337 1.00 94.00 98 ASP A N 1
ATOM 715 C CA . ASP A 1 98 ? 13.501 -6.999 -2.129 1.00 94.00 98 ASP A CA 1
ATOM 716 C C . ASP A 1 98 ? 13.762 -8.078 -3.184 1.00 94.00 98 ASP A C 1
ATOM 718 O O . ASP A 1 98 ? 14.885 -8.207 -3.672 1.00 94.00 98 ASP A O 1
ATOM 722 N N . ASP A 1 99 ? 12.745 -8.845 -3.569 1.00 93.69 99 ASP A N 1
ATOM 723 C CA . ASP A 1 99 ? 12.881 -9.880 -4.595 1.00 93.69 99 ASP A CA 1
ATOM 724 C C . ASP A 1 99 ? 13.114 -9.287 -5.999 1.00 93.69 99 ASP A C 1
ATOM 726 O O . ASP A 1 99 ? 13.946 -9.767 -6.775 1.00 93.69 99 ASP A O 1
ATOM 730 N N . VAL A 1 100 ? 12.446 -8.178 -6.327 1.00 90.94 100 VAL A N 1
ATOM 731 C CA . VAL A 1 100 ? 12.694 -7.434 -7.571 1.00 90.94 100 VAL A CA 1
ATOM 732 C C . VAL A 1 100 ? 14.114 -6.865 -7.584 1.00 90.94 100 VAL A C 1
ATOM 734 O O . VAL A 1 100 ? 14.806 -6.974 -8.598 1.00 90.94 100 VAL A O 1
ATOM 737 N N . LEU A 1 101 ? 14.585 -6.320 -6.460 1.00 89.50 101 LEU A N 1
ATOM 738 C CA . LEU A 1 101 ? 15.950 -5.813 -6.334 1.00 89.50 101 LEU A CA 1
ATOM 739 C C . LEU A 1 101 ? 16.970 -6.948 -6.508 1.00 89.50 101 LEU A C 1
ATOM 741 O O . LEU A 1 101 ? 17.883 -6.850 -7.329 1.00 89.50 101 LEU A O 1
ATOM 745 N N . LYS A 1 102 ? 16.780 -8.078 -5.822 1.00 88.50 102 LYS A N 1
ATOM 746 C CA . LYS A 1 102 ? 17.649 -9.254 -5.969 1.00 88.50 102 LYS A CA 1
ATOM 747 C C . LYS A 1 1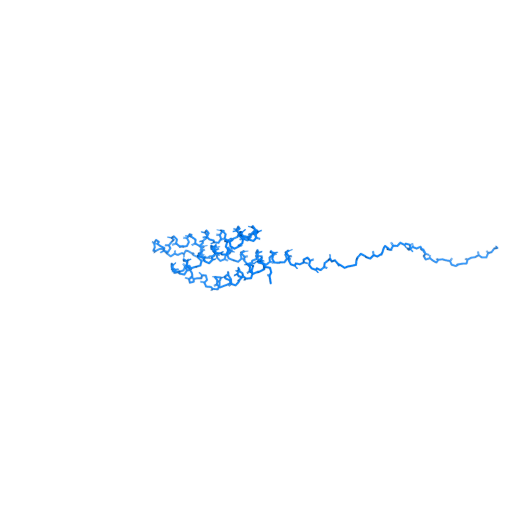02 ? 17.656 -9.771 -7.405 1.00 88.50 102 LYS A C 1
ATOM 749 O O . LYS A 1 102 ? 18.733 -9.987 -7.952 1.00 88.50 102 LYS A O 1
ATOM 754 N N . SER A 1 103 ? 16.500 -9.936 -8.041 1.00 87.44 103 SER A N 1
ATOM 755 C CA . SER A 1 103 ? 16.410 -10.499 -9.397 1.00 87.44 103 SER A CA 1
ATOM 756 C C . SER A 1 103 ? 17.000 -9.589 -10.481 1.00 87.44 103 SER A C 1
ATOM 758 O O . SER A 1 103 ? 17.672 -10.084 -11.391 1.00 87.44 103 SER A O 1
ATOM 760 N N . LYS A 1 104 ? 16.803 -8.266 -10.386 1.00 81.94 104 LYS A N 1
ATOM 761 C CA . LYS A 1 104 ? 17.342 -7.300 -11.358 1.00 81.94 104 LYS A CA 1
ATOM 762 C C . LYS A 1 104 ? 18.831 -7.018 -11.159 1.00 81.94 104 LYS A C 1
ATOM 764 O O . LYS A 1 104 ? 19.538 -6.852 -12.150 1.00 81.94 104 LYS A O 1
ATOM 769 N N . PHE A 1 105 ? 19.320 -7.005 -9.918 1.00 75.62 105 PHE A N 1
ATOM 770 C CA . PHE A 1 105 ? 20.688 -6.568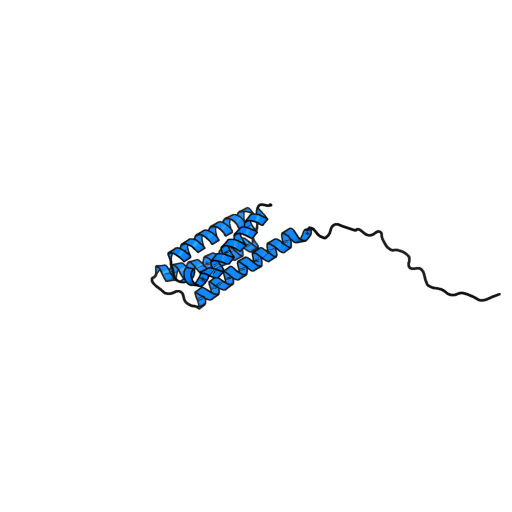 -9.608 1.00 75.62 105 PHE A CA 1
ATOM 771 C C . PHE A 1 105 ? 21.652 -7.704 -9.204 1.00 75.62 105 PHE A C 1
ATOM 773 O O . PHE A 1 105 ? 22.858 -7.475 -9.167 1.00 75.62 105 PHE A O 1
ATOM 780 N N . SER A 1 106 ? 21.192 -8.952 -9.013 1.00 68.06 106 SER A N 1
ATOM 781 C CA . SER A 1 106 ? 22.095 -10.108 -8.781 1.00 68.06 106 SER A CA 1
ATOM 782 C C . SER A 1 106 ? 22.792 -10.633 -10.042 1.00 68.06 106 SER A C 1
ATOM 784 O O . SER A 1 106 ? 23.719 -11.433 -9.935 1.00 68.06 106 SER A O 1
ATOM 786 N N . LYS A 1 107 ? 22.418 -10.185 -11.250 1.00 54.56 107 LYS A N 1
ATOM 787 C CA . LYS A 1 107 ? 23.053 -10.643 -12.506 1.00 54.56 107 LYS A CA 1
ATOM 788 C C . LYS A 1 107 ? 24.476 -10.105 -12.741 1.00 54.56 107 LYS A C 1
ATOM 790 O O . LYS A 1 107 ? 25.078 -10.416 -13.762 1.00 54.56 107 LYS A O 1
ATOM 795 N N . ALA A 1 108 ? 25.054 -9.361 -11.799 1.00 48.50 108 ALA A N 1
ATOM 796 C CA . ALA A 1 108 ? 26.420 -8.848 -11.907 1.00 48.50 108 ALA A CA 1
ATOM 797 C C . ALA A 1 108 ? 27.529 -9.877 -11.579 1.00 48.50 108 ALA A C 1
ATOM 799 O O . ALA A 1 108 ? 28.702 -9.524 -11.658 1.00 48.50 108 ALA A O 1
ATOM 800 N N . LYS A 1 109 ? 27.208 -11.136 -11.217 1.00 45.38 109 LYS A N 1
ATOM 801 C CA . LYS A 1 109 ? 28.218 -12.112 -10.743 1.00 45.38 109 LYS A CA 1
ATOM 802 C C . LYS A 1 109 ? 28.381 -13.406 -11.553 1.00 45.38 109 LYS A C 1
ATOM 804 O O . LYS A 1 109 ? 29.057 -14.317 -11.090 1.00 45.38 109 LYS A O 1
ATOM 809 N N . THR A 1 110 ? 27.843 -13.491 -12.768 1.00 46.47 110 THR A N 1
ATOM 810 C CA . THR A 1 110 ? 28.087 -14.635 -13.673 1.00 46.47 110 THR A CA 1
ATOM 811 C C . THR A 1 110 ? 28.434 -14.178 -15.087 1.00 46.47 110 THR A C 1
ATOM 813 O O . THR A 1 110 ? 27.726 -14.445 -16.053 1.00 46.47 110 THR A O 1
ATOM 816 N N . LYS A 1 111 ? 29.568 -13.484 -15.230 1.00 44.69 111 LYS A N 1
ATOM 817 C CA . LYS A 1 111 ? 30.286 -13.427 -16.510 1.00 44.69 111 LYS A CA 1
ATOM 818 C C . LYS A 1 111 ? 31.790 -13.321 -16.280 1.00 44.69 111 LYS A C 1
ATOM 820 O O . LYS A 1 111 ? 32.427 -12.349 -16.666 1.00 44.69 111 LYS A O 1
ATOM 825 N N . THR A 1 112 ? 32.356 -14.347 -1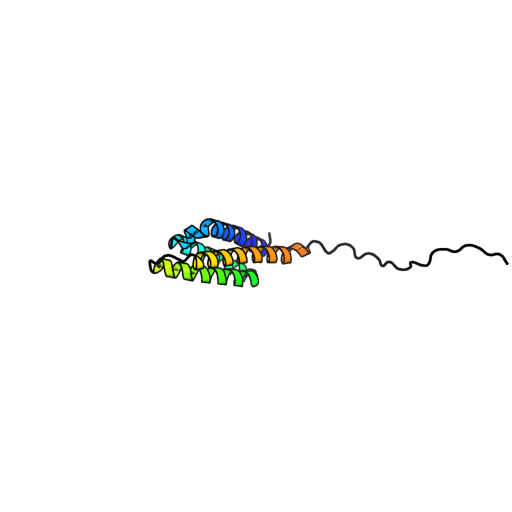5.660 1.00 47.59 112 THR A N 1
ATOM 826 C CA . THR A 1 112 ? 33.799 -14.580 -15.702 1.00 47.59 112 THR A CA 1
ATOM 827 C C . THR A 1 112 ? 34.065 -16.076 -15.652 1.00 47.59 112 THR A C 1
ATOM 829 O O . THR A 1 112 ? 33.517 -16.784 -14.815 1.00 47.59 112 THR A O 1
ATOM 832 N N . VAL A 1 113 ? 34.944 -16.503 -16.559 1.00 43.16 113 VAL A N 1
ATOM 833 C CA . VAL A 1 113 ? 35.516 -17.846 -16.722 1.00 43.16 113 VAL A CA 1
ATOM 834 C C . VAL A 1 113 ? 34.628 -18.854 -17.465 1.00 43.16 113 VAL A C 1
ATOM 836 O O . VAL A 1 113 ? 34.107 -19.813 -16.909 1.00 43.16 113 VAL A O 1
ATOM 839 N N . GLY A 1 114 ? 34.551 -18.681 -18.789 1.00 37.16 114 GLY A N 1
ATOM 840 C CA . GLY A 1 114 ? 34.576 -19.846 -19.673 1.00 37.16 114 GLY A CA 1
ATOM 841 C C . GLY A 1 114 ? 35.948 -20.502 -19.523 1.00 37.16 114 GLY A C 1
ATOM 842 O O . GLY A 1 114 ? 36.912 -20.070 -20.152 1.00 37.16 114 GLY A O 1
ATOM 843 N N . SER A 1 115 ? 36.045 -21.462 -18.602 1.00 43.22 115 SER A N 1
ATOM 844 C CA . SER A 1 115 ? 37.195 -22.350 -18.472 1.00 43.22 115 SER A CA 1
ATOM 845 C C . SER A 1 115 ? 37.356 -23.122 -19.773 1.00 43.22 115 SER A C 1
ATOM 847 O O . SER A 1 115 ? 36.399 -23.719 -20.263 1.00 43.22 115 SER A O 1
ATOM 849 N N . ARG A 1 116 ? 38.581 -23.099 -20.307 1.00 40.53 116 ARG A N 1
ATOM 850 C CA . ARG A 1 116 ? 39.065 -24.061 -21.297 1.00 40.53 116 ARG A CA 1
ATOM 851 C C . ARG A 1 116 ? 38.690 -25.472 -20.851 1.00 40.53 116 ARG A C 1
ATOM 853 O O . ARG A 1 116 ? 38.870 -25.822 -19.686 1.00 40.53 116 ARG A O 1
ATOM 860 N N . GLU A 1 117 ? 38.161 -26.222 -21.805 1.00 41.28 117 GLU A N 1
ATOM 861 C CA . GLU A 1 117 ? 37.797 -27.627 -21.708 1.00 41.28 117 GLU A CA 1
ATOM 862 C C . GLU A 1 117 ? 38.921 -28.446 -21.067 1.00 41.28 117 GLU A C 1
ATOM 864 O O . GLU A 1 117 ? 40.074 -28.405 -21.500 1.00 41.28 117 GLU A O 1
ATOM 869 N N . GLY A 1 118 ? 38.562 -29.185 -20.020 1.00 41.53 118 GLY A N 1
ATOM 870 C CA . GLY A 1 118 ? 39.308 -30.358 -19.604 1.00 41.53 118 GLY A CA 1
ATOM 871 C C . GLY A 1 118 ? 38.989 -31.498 -20.563 1.00 41.53 118 GLY A C 1
ATOM 872 O O . GLY A 1 118 ? 37.823 -31.815 -20.791 1.00 41.53 118 GLY A O 1
ATOM 873 N N . GLY A 1 119 ? 40.032 -32.109 -21.105 1.00 38.75 119 GLY A N 1
ATOM 874 C CA . GLY A 1 119 ? 39.972 -33.369 -21.822 1.00 38.75 119 GLY A CA 1
ATOM 875 C C . GLY A 1 119 ? 41.268 -34.121 -21.559 1.00 38.75 119 GLY A C 1
ATOM 876 O O . GLY A 1 119 ? 42.338 -33.534 -21.662 1.00 38.75 119 GLY A O 1
ATOM 877 N N . GLU A 1 120 ? 41.127 -35.405 -21.235 1.00 40.28 120 GLU A N 1
ATOM 878 C CA . GLU A 1 120 ? 42.183 -36.423 -21.137 1.00 40.28 120 GLU A CA 1
ATOM 879 C C . GLU A 1 120 ? 42.836 -36.626 -19.757 1.00 40.28 120 GLU A C 1
ATOM 881 O O . GLU A 1 120 ? 44.050 -36.580 -19.570 1.00 40.28 120 GLU A O 1
ATOM 886 N N . ASP A 1 121 ? 41.995 -37.031 -18.800 1.00 45.94 121 ASP A N 1
ATOM 887 C CA . ASP A 1 121 ? 42.346 -38.114 -17.877 1.00 45.94 121 ASP A CA 1
ATOM 888 C C . ASP A 1 121 ? 42.606 -39.408 -18.678 1.00 45.94 121 ASP A C 1
ATOM 890 O O . ASP A 1 121 ? 41.676 -40.137 -19.030 1.00 45.94 121 ASP A O 1
ATOM 894 N N . ILE A 1 122 ? 43.875 -39.721 -18.951 1.00 47.53 122 ILE A N 1
ATOM 895 C CA . ILE A 1 122 ? 44.297 -41.052 -19.404 1.00 47.53 122 ILE A CA 1
ATOM 896 C C . ILE A 1 122 ? 45.133 -41.704 -18.296 1.00 47.53 122 ILE A C 1
ATOM 898 O O . ILE A 1 122 ? 46.304 -41.405 -18.093 1.00 47.53 122 ILE A O 1
ATOM 902 N N . LEU A 1 123 ? 44.454 -42.603 -17.578 1.00 42.31 123 LEU A N 1
ATOM 903 C CA . LEU A 1 123 ? 44.927 -43.852 -16.964 1.00 42.31 123 LEU A CA 1
ATOM 904 C C . LEU A 1 123 ? 46.260 -43.856 -16.183 1.00 42.31 123 LEU A C 1
ATOM 906 O O . LEU A 1 123 ? 47.367 -43.891 -16.715 1.00 42.31 123 LEU A O 1
ATOM 910 N N . LYS A 1 124 ? 46.105 -44.032 -14.865 1.00 42.41 124 LYS A N 1
ATOM 911 C CA . LYS A 1 124 ? 47.136 -44.472 -13.916 1.00 42.41 124 LYS A CA 1
ATOM 912 C C . LYS A 1 124 ? 47.768 -45.824 -14.306 1.00 42.41 124 LYS A C 1
ATOM 914 O O . LYS A 1 124 ? 47.078 -46.832 -14.392 1.00 42.41 124 LYS A O 1
ATOM 919 N N . ALA A 1 125 ? 49.100 -45.813 -14.379 1.00 43.19 125 ALA A N 1
ATOM 920 C CA . ALA A 1 125 ? 50.068 -46.787 -13.852 1.00 43.19 125 ALA A CA 1
ATOM 921 C C . ALA A 1 125 ? 49.837 -48.309 -14.024 1.00 43.19 125 ALA A C 1
ATOM 923 O O . ALA A 1 125 ? 49.015 -48.907 -13.333 1.00 43.19 125 ALA A O 1
ATOM 924 N N . ARG A 1 126 ? 50.779 -48.972 -14.719 1.00 36.50 126 ARG A N 1
ATOM 925 C CA . ARG A 1 126 ? 51.470 -50.173 -14.199 1.00 36.50 126 ARG A CA 1
ATOM 926 C C . ARG A 1 126 ? 52.789 -50.444 -14.932 1.00 36.50 126 ARG A C 1
ATOM 928 O O . ARG A 1 126 ? 52.820 -50.646 -16.138 1.00 36.50 126 ARG A O 1
ATOM 935 N N . PHE A 1 127 ? 53.867 -50.458 -14.157 1.00 41.56 127 PHE A N 1
ATOM 936 C CA . PHE A 1 127 ? 55.210 -50.890 -14.536 1.00 41.56 127 PHE A CA 1
ATOM 937 C C . PHE A 1 127 ? 55.321 -52.433 -14.550 1.00 41.56 127 PHE A C 1
ATOM 939 O O . PHE A 1 127 ? 54.739 -53.098 -13.691 1.00 41.56 127 PHE A O 1
ATOM 946 N N . THR A 1 128 ? 56.219 -52.941 -15.411 1.00 39.03 128 THR A N 1
ATOM 947 C CA . THR A 1 128 ? 56.968 -54.232 -15.388 1.00 39.03 128 THR A CA 1
ATOM 948 C C . THR A 1 128 ? 56.297 -55.549 -15.824 1.00 39.03 128 THR A C 1
ATOM 950 O O . THR A 1 128 ? 55.449 -56.072 -15.108 1.00 39.03 128 THR A O 1
ATOM 953 N N . LYS A 1 129 ? 56.827 -56.158 -16.910 1.00 35.09 129 LYS A N 1
ATOM 954 C CA . LYS A 1 129 ? 57.500 -57.491 -16.969 1.00 35.09 129 LYS A CA 1
ATOM 955 C C . LYS A 1 129 ? 58.077 -57.709 -18.393 1.00 35.09 129 LYS A C 1
ATOM 957 O O . LYS A 1 129 ? 57.318 -57.653 -19.346 1.00 35.09 129 LYS A O 1
ATOM 962 N N . VAL A 1 130 ? 59.395 -57.599 -18.598 1.00 38.16 130 VAL A N 1
ATOM 963 C CA . VAL A 1 130 ? 60.375 -58.689 -18.865 1.00 38.16 130 VAL A CA 1
ATOM 964 C C . VAL A 1 130 ? 59.900 -59.751 -19.870 1.00 38.16 130 VAL A C 1
ATOM 966 O O . VAL A 1 130 ? 58.973 -60.500 -19.562 1.00 38.16 130 VAL A O 1
ATOM 969 N N . GLY A 1 131 ? 60.610 -59.841 -21.002 1.00 36.31 131 GLY A N 1
ATOM 970 C CA . GLY A 1 131 ? 60.503 -60.865 -22.046 1.00 36.31 131 GLY A CA 1
ATOM 971 C C . GLY A 1 131 ? 61.310 -60.467 -23.270 1.00 36.31 131 GLY A C 1
ATOM 972 O O . GLY A 1 131 ? 60.738 -59.725 -24.092 1.00 36.31 131 GLY A O 1
#

pLDDT: mean 82.96, std 20.39, range [35.09, 97.81]

Foldseek 3Di:
DDLLVVLLVLLQVLLVVCLVCLVVLLADLVSLVVNLVSLVVSLVSCVVVVVVQLNVLSVQLSVLSVVSNVQVVVVHHDDPVSSVSNSVSSVVSNVSSVVVCCVVPVVPPPDDDPDDDDDDPDDDDDDDDDD

Sequence (131 aa):
MSADLVALENTKAICGRILEGHEVICAKSEAAAAAFRDLHTLKGAASINNLGRLVNALHRSEGALDLICKQLLAGKVATQSHLEAFRLEITSVLAVADDVLKSKFSKAKTKTVGSREGGEDILKARFTKVG

Radius of gyration: 26.41 Å; chains: 1; bounding box: 79×73×36 Å

Secondary structure (DSSP, 8-state):
--HHHHHHHHHHHHHHHHHHTHHHHHH-HHHHHHHHHHHHHHHHHHHHTT-HHHHHHHHHHHHHHHHHHHHHHTTPPPPHHHHHHHHHHHHHHHHHHHHHHHHHHGGGGS-S-------------------

InterPro domains:
  IPR036641 HPT domain superfamily [G3DSA:1.20.120.160] (1-125)
  IPR036641 HPT domain superfamily [SSF47226] (29-89)

Organism: NCBI:txid1653850